Protein AF-A0A7C5WJY5-F1 (afdb_monomer_lite)

Foldseek 3Di:
DDPVVVVVVLVVQLVVLVVDDPVCSVVSVVVSVVVVVVVVVVVVVVVVVVVVVVVVVVVVVVVVVVVD

Radius of gyration: 20.58 Å; chains: 1; bounding box: 44×17×57 Å

Structure (mmCIF, N/CA/C/O backbone):
data_AF-A0A7C5WJY5-F1
#
_entry.id   AF-A0A7C5WJY5-F1
#
loop_
_atom_site.group_PDB
_atom_site.id
_atom_site.type_symbol
_atom_site.label_atom_id
_atom_site.label_alt_id
_atom_site.label_comp_id
_atom_site.label_asym_id
_atom_site.label_entity_id
_atom_site.label_seq_id
_atom_site.pdbx_PDB_ins_code
_atom_site.Cartn_x
_atom_site.Cartn_y
_atom_site.Cartn_z
_atom_site.occupancy
_atom_site.B_iso_or_equiv
_atom_site.auth_seq_id
_atom_site.auth_comp_id
_atom_site.auth_asym_id
_atom_site.auth_atom_id
_atom_site.pdbx_PDB_model_num
ATOM 1 N N . MET A 1 1 ? 13.793 -5.343 8.533 1.00 50.72 1 MET A N 1
ATOM 2 C CA . MET A 1 1 ? 12.550 -5.845 9.155 1.00 50.72 1 MET A CA 1
ATOM 3 C C . MET A 1 1 ? 11.811 -6.622 8.091 1.00 50.72 1 MET A C 1
ATOM 5 O O . MET A 1 1 ? 11.572 -6.050 7.034 1.00 50.72 1 MET A O 1
ATOM 9 N N . ASN A 1 2 ? 11.551 -7.909 8.317 1.00 73.62 2 ASN A N 1
ATOM 10 C CA . ASN A 1 2 ? 10.794 -8.721 7.368 1.00 73.62 2 ASN A CA 1
ATOM 11 C C . ASN A 1 2 ? 9.299 -8.402 7.476 1.00 73.62 2 ASN A C 1
ATOM 13 O O . ASN A 1 2 ? 8.827 -7.993 8.536 1.00 73.62 2 ASN A O 1
ATOM 17 N N . GLU A 1 3 ? 8.551 -8.628 6.393 1.00 67.06 3 GLU A N 1
ATOM 18 C CA . GLU A 1 3 ? 7.082 -8.518 6.370 1.00 67.06 3 GLU A CA 1
ATOM 19 C C . GLU A 1 3 ? 6.453 -9.279 7.544 1.00 67.06 3 GLU A C 1
ATOM 21 O O . GLU A 1 3 ? 5.579 -8.765 8.234 1.00 67.06 3 GLU A O 1
ATOM 26 N N . GLN A 1 4 ? 6.976 -10.477 7.817 1.00 75.19 4 GLN A N 1
ATOM 27 C CA . GLN A 1 4 ? 6.546 -11.320 8.925 1.00 75.19 4 GLN A CA 1
ATOM 28 C C . GLN A 1 4 ? 6.650 -10.598 10.276 1.00 75.19 4 GLN A C 1
ATOM 30 O O . GLN A 1 4 ? 5.723 -10.657 11.077 1.00 75.19 4 GLN A O 1
ATOM 35 N N . ASP A 1 5 ? 7.743 -9.868 10.515 1.00 77.88 5 ASP A N 1
ATOM 36 C CA . ASP A 1 5 ? 7.964 -9.146 11.770 1.00 77.88 5 ASP A CA 1
ATOM 37 C C . ASP A 1 5 ? 6.993 -7.972 11.915 1.00 77.88 5 ASP A C 1
ATOM 39 O O . ASP A 1 5 ? 6.503 -7.697 13.011 1.00 77.88 5 ASP A O 1
ATOM 43 N N . PHE A 1 6 ? 6.705 -7.277 10.811 1.00 77.25 6 PHE A N 1
ATOM 44 C CA . PHE A 1 6 ? 5.749 -6.172 10.793 1.00 77.25 6 PHE A CA 1
ATOM 45 C C . PHE A 1 6 ? 4.328 -6.669 11.058 1.00 77.25 6 PHE A C 1
ATOM 47 O O . PHE A 1 6 ? 3.651 -6.128 11.930 1.00 77.25 6 PHE A O 1
ATOM 54 N N . GLN A 1 7 ? 3.899 -7.728 10.367 1.00 76.81 7 GLN A N 1
ATOM 55 C CA . GLN A 1 7 ? 2.581 -8.333 10.567 1.00 76.81 7 GLN A CA 1
ATOM 56 C C . GLN A 1 7 ? 2.430 -8.891 11.987 1.00 76.81 7 GLN A C 1
ATOM 58 O O . GLN A 1 7 ? 1.396 -8.673 12.619 1.00 76.81 7 GLN A O 1
ATOM 63 N N . ASN A 1 8 ? 3.469 -9.533 12.530 1.00 82.94 8 ASN A N 1
ATOM 64 C CA . ASN A 1 8 ? 3.466 -10.039 13.902 1.00 82.94 8 ASN A CA 1
ATOM 65 C C . ASN A 1 8 ? 3.311 -8.901 14.916 1.00 82.94 8 ASN A C 1
ATOM 67 O O . ASN A 1 8 ? 2.406 -8.951 15.745 1.00 82.94 8 ASN A O 1
ATOM 71 N N . LYS A 1 9 ? 4.112 -7.833 14.803 1.00 79.69 9 LYS A N 1
ATOM 72 C CA . LYS A 1 9 ? 3.996 -6.666 15.693 1.00 79.69 9 LYS A CA 1
ATOM 73 C C . LYS A 1 9 ? 2.667 -5.938 15.541 1.00 79.69 9 LYS A C 1
ATOM 75 O O . LYS A 1 9 ? 2.122 -5.472 16.534 1.00 79.69 9 LYS A O 1
ATOM 80 N N . MET A 1 10 ? 2.132 -5.844 14.324 1.00 78.06 10 MET A N 1
ATOM 81 C CA . MET A 1 10 ? 0.823 -5.235 14.080 1.00 78.06 10 MET A CA 1
ATOM 82 C C . MET A 1 10 ? -0.291 -6.056 14.732 1.00 78.06 10 MET A C 1
ATOM 84 O O . MET A 1 10 ? -1.182 -5.498 15.364 1.00 78.06 10 MET A O 1
ATOM 88 N N . THR A 1 11 ? -0.215 -7.382 14.627 1.00 80.31 11 THR A N 1
ATOM 89 C CA . THR A 1 11 ? -1.164 -8.307 15.258 1.00 80.31 11 THR A CA 1
ATOM 90 C C . THR A 1 11 ? -1.082 -8.232 16.780 1.00 80.31 11 THR A C 1
ATOM 92 O O . THR A 1 11 ? -2.111 -8.201 17.450 1.00 80.31 11 THR A O 1
ATOM 95 N N . GLU A 1 12 ? 0.127 -8.140 17.328 1.00 82.50 12 GLU A N 1
ATOM 96 C CA . GLU A 1 12 ? 0.376 -8.003 18.764 1.00 82.50 12 GLU A CA 1
ATOM 97 C C . GLU A 1 12 ? -0.142 -6.659 19.307 1.00 82.50 12 GLU A C 1
ATOM 99 O O . GLU A 1 12 ? -0.860 -6.632 20.305 1.00 82.50 12 GLU A O 1
ATOM 104 N N . LEU A 1 13 ? 0.111 -5.555 18.593 1.00 79.00 13 LEU A N 1
ATOM 105 C CA . LEU A 1 13 ? -0.445 -4.228 18.888 1.00 79.00 13 LEU A CA 1
ATOM 106 C C . LEU A 1 13 ? -1.976 -4.220 18.830 1.00 79.00 13 LEU A C 1
ATOM 108 O O . LEU A 1 13 ? -2.624 -3.687 19.727 1.00 79.00 13 LEU A O 1
ATOM 112 N N . LEU A 1 14 ? -2.569 -4.837 17.805 1.00 75.00 14 LEU A N 1
ATOM 113 C CA . LEU A 1 14 ? -4.022 -4.991 17.693 1.00 75.00 14 LEU A CA 1
ATOM 114 C C . LEU A 1 14 ? -4.599 -5.852 18.825 1.00 75.00 14 LEU A C 1
ATOM 116 O O . LEU A 1 14 ? -5.705 -5.582 19.286 1.00 75.00 14 LEU A O 1
ATOM 120 N N . GLY A 1 15 ? -3.858 -6.861 19.288 1.00 76.94 15 GLY A N 1
ATOM 121 C CA . GLY A 1 15 ? -4.195 -7.655 20.468 1.00 76.94 15 GLY A CA 1
ATOM 122 C C . GLY A 1 15 ? -4.234 -6.804 21.735 1.00 76.94 15 GLY A C 1
ATOM 123 O O . GLY A 1 15 ? -5.247 -6.796 22.424 1.00 76.94 15 GLY A O 1
ATOM 124 N N . GLN A 1 16 ? -3.195 -6.006 21.982 1.00 72.94 16 GLN A N 1
ATOM 125 C CA . GLN A 1 16 ? -3.114 -5.115 23.148 1.00 72.94 16 GLN A CA 1
ATOM 126 C C . GLN A 1 16 ? -4.186 -4.014 23.131 1.00 72.94 16 GLN A C 1
ATOM 128 O O . GLN A 1 16 ? -4.712 -3.644 24.178 1.00 72.94 16 GLN A O 1
ATOM 133 N N . ILE A 1 17 ? -4.588 -3.530 21.949 1.00 67.75 17 ILE A N 1
ATOM 134 C CA . ILE A 1 17 ? -5.710 -2.585 21.797 1.00 67.75 17 ILE A CA 1
ATOM 135 C C . ILE A 1 17 ? -7.031 -3.196 22.293 1.00 67.75 17 ILE A C 1
ATOM 137 O O . ILE A 1 17 ? -7.890 -2.472 22.799 1.00 67.75 17 ILE A O 1
ATOM 141 N N . LYS A 1 18 ? -7.205 -4.523 22.220 1.00 66.19 18 LYS A N 1
ATOM 142 C CA . LYS A 1 18 ? -8.394 -5.193 22.768 1.00 66.19 18 LYS A CA 1
ATOM 143 C C . LYS A 1 18 ? -8.421 -5.217 24.294 1.00 66.19 18 LYS A C 1
ATOM 145 O O . LYS A 1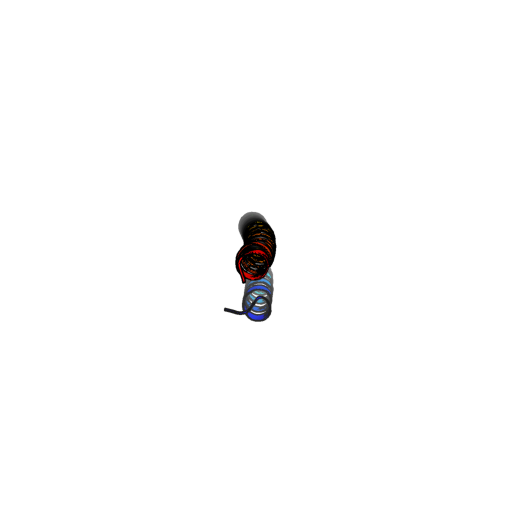 18 ? -9.501 -5.403 24.832 1.00 66.19 18 LYS A O 1
ATOM 150 N N . ASP A 1 19 ? -7.328 -4.963 24.998 1.00 69.44 19 ASP A N 1
ATOM 151 C CA . ASP A 1 19 ? -7.346 -4.901 26.468 1.00 69.44 19 ASP A CA 1
ATOM 152 C C . ASP A 1 19 ? -7.598 -3.476 26.997 1.00 69.44 19 ASP A C 1
ATOM 154 O O . ASP A 1 19 ? -7.862 -3.282 28.183 1.00 69.44 19 ASP A O 1
ATOM 158 N N . LEU A 1 20 ? -7.596 -2.471 26.113 1.00 63.44 20 LEU A N 1
ATOM 159 C CA . LEU A 1 20 ? -7.869 -1.071 26.443 1.00 63.44 20 LEU A CA 1
ATOM 160 C C . LEU A 1 20 ? -9.383 -0.756 26.502 1.00 63.44 20 LEU A C 1
ATOM 162 O O . LEU A 1 20 ? -10.185 -1.399 25.805 1.00 63.44 20 LEU A O 1
ATOM 166 N N . PRO A 1 21 ? -9.789 0.242 27.317 1.00 64.69 21 PRO A N 1
ATOM 167 C CA . 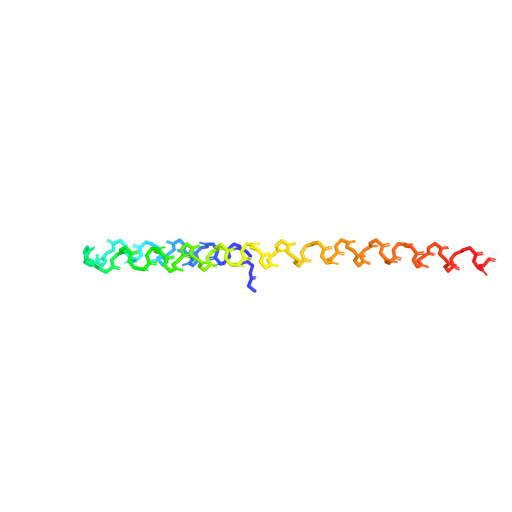PRO A 1 21 ? -11.184 0.639 27.500 1.00 64.69 21 PRO A CA 1
ATOM 168 C C . PRO A 1 21 ? -11.854 1.048 26.180 1.00 64.69 21 PRO A C 1
ATOM 170 O O . PRO A 1 21 ? -11.236 1.622 25.281 1.00 64.69 21 PRO A O 1
ATOM 173 N N . ALA A 1 22 ? -13.148 0.732 26.064 1.00 64.75 22 ALA A N 1
ATOM 174 C CA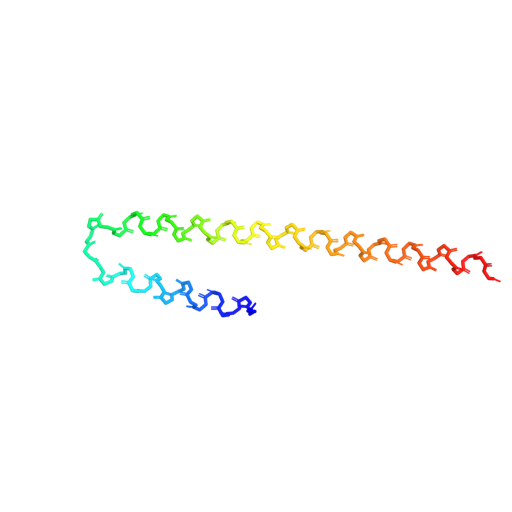 . ALA A 1 22 ? -13.909 0.780 24.812 1.00 64.75 22 ALA A CA 1
ATOM 175 C C . ALA A 1 22 ? -13.959 2.162 24.131 1.00 64.75 22 ALA A C 1
ATOM 177 O O . ALA A 1 22 ? -14.162 2.223 22.919 1.00 64.75 22 ALA A O 1
ATOM 178 N N . GLU A 1 23 ? -13.741 3.251 24.873 1.00 68.94 23 GLU A N 1
ATOM 179 C CA . GLU A 1 23 ? -13.743 4.615 24.329 1.00 68.94 23 GLU A CA 1
ATOM 180 C C . GLU A 1 23 ? -12.540 4.915 23.420 1.00 68.94 23 GLU A C 1
ATOM 182 O O . GLU A 1 23 ? -12.677 5.668 22.455 1.00 68.94 23 GLU A O 1
ATOM 187 N N . GLU A 1 24 ? -11.376 4.297 23.655 1.00 67.06 24 GLU A N 1
ATOM 188 C CA . GLU A 1 24 ? -10.153 4.584 22.883 1.00 67.06 24 GLU A CA 1
ATOM 189 C C . GLU A 1 24 ? -9.876 3.575 21.756 1.00 67.06 24 GLU A C 1
ATOM 191 O O . GLU A 1 24 ? -9.187 3.895 20.778 1.00 67.06 24 GLU A O 1
ATOM 196 N N . ARG A 1 25 ? -10.482 2.381 21.827 1.00 70.12 25 ARG A N 1
ATOM 197 C CA . ARG A 1 25 ? -10.379 1.326 20.803 1.00 70.12 25 ARG A CA 1
ATOM 198 C C . ARG A 1 25 ? -10.622 1.793 19.361 1.00 70.12 25 ARG A C 1
ATOM 200 O O . ARG A 1 25 ? -9.777 1.497 18.516 1.00 70.12 25 ARG A O 1
ATOM 207 N N . PRO A 1 26 ? -11.708 2.522 19.027 1.00 78.69 26 PRO A N 1
ATOM 208 C CA . PRO A 1 26 ? -12.001 2.840 17.627 1.00 78.69 26 PRO A CA 1
ATOM 209 C C . PRO A 1 26 ? -10.967 3.785 17.002 1.00 78.69 26 PRO A C 1
ATOM 211 O O . PRO A 1 26 ? -10.691 3.703 15.803 1.00 78.69 26 PRO A O 1
ATOM 214 N N . LYS A 1 27 ? -10.356 4.670 17.799 1.00 79.12 27 LYS A N 1
ATOM 215 C CA . LYS A 1 27 ? -9.320 5.594 17.321 1.00 79.12 27 LYS A CA 1
ATOM 216 C C . LYS A 1 27 ? -8.020 4.850 17.016 1.00 79.12 27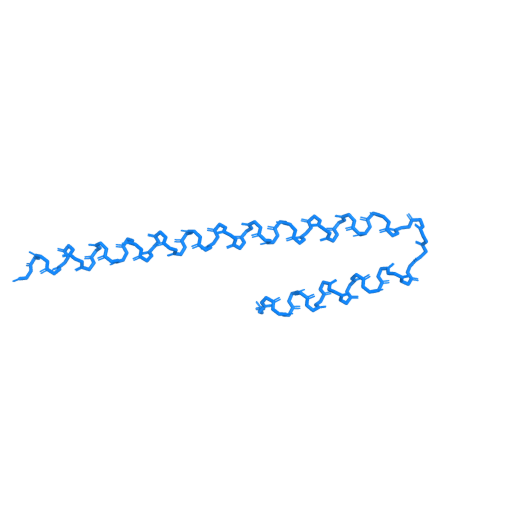 LYS A C 1
ATOM 218 O O . 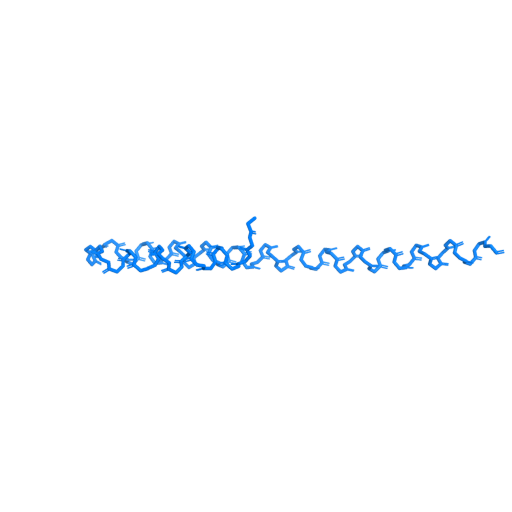LYS A 1 27 ? -7.411 5.098 15.976 1.00 79.12 27 LYS A O 1
ATOM 223 N N . LEU A 1 28 ? -7.630 3.920 17.888 1.00 77.56 28 LEU A N 1
ATOM 224 C CA . LEU A 1 28 ? -6.423 3.108 17.725 1.00 77.56 28 LEU A CA 1
ATOM 225 C C . LEU A 1 28 ? -6.563 2.080 16.596 1.00 77.56 28 LEU A C 1
ATOM 227 O O . LEU A 1 28 ? -5.659 1.969 15.771 1.00 77.56 28 LEU A O 1
ATOM 231 N N . GLU A 1 29 ? -7.710 1.405 16.477 1.00 79.94 29 GLU A N 1
ATOM 232 C CA . GLU A 1 29 ? -7.986 0.515 15.339 1.00 79.94 29 GLU A CA 1
ATOM 233 C C . GLU A 1 29 ? -7.922 1.260 14.005 1.00 79.94 29 GLU A C 1
ATOM 235 O O . GLU A 1 29 ? -7.351 0.757 13.035 1.00 79.94 29 GLU A O 1
ATOM 240 N N . ARG A 1 30 ? -8.481 2.474 13.944 1.00 84.06 30 ARG A N 1
ATOM 241 C CA . ARG A 1 30 ? -8.430 3.298 12.735 1.00 84.06 30 ARG A CA 1
ATOM 242 C C . ARG A 1 30 ? -6.991 3.662 12.372 1.00 84.06 30 ARG A C 1
ATOM 244 O O . ARG A 1 30 ? -6.622 3.532 11.208 1.00 84.06 30 ARG A O 1
ATOM 251 N N . LEU A 1 31 ? -6.179 4.057 13.354 1.00 82.00 31 LEU A N 1
ATOM 252 C CA . LEU A 1 31 ? -4.771 4.399 13.142 1.00 82.00 31 LEU A CA 1
ATOM 253 C C . LEU A 1 31 ? -3.947 3.186 12.673 1.00 82.00 31 LEU A C 1
ATOM 255 O O . LEU A 1 31 ? -3.122 3.306 11.764 1.00 82.00 31 LEU A O 1
ATOM 259 N N . ALA A 1 32 ? -4.196 2.010 13.257 1.00 81.75 32 ALA A N 1
ATOM 260 C CA . ALA A 1 32 ? -3.537 0.760 12.886 1.00 81.75 32 ALA A CA 1
ATOM 261 C C . ALA A 1 32 ? -3.881 0.349 11.446 1.00 81.75 32 ALA A C 1
ATOM 263 O O . ALA A 1 32 ? -2.979 0.093 10.646 1.00 81.75 32 ALA A O 1
ATOM 264 N N . ARG A 1 33 ? -5.169 0.382 11.074 1.00 83.75 33 ARG A N 1
ATOM 265 C CA . ARG A 1 33 ? -5.618 0.105 9.696 1.00 83.75 33 ARG A CA 1
ATOM 266 C C . ARG A 1 33 ? -5.038 1.094 8.691 1.00 83.75 33 ARG A C 1
ATOM 268 O O . ARG A 1 33 ? -4.626 0.699 7.603 1.00 83.75 33 ARG A O 1
ATOM 275 N N . GLU A 1 34 ? -4.989 2.377 9.040 1.00 87.06 34 GLU A N 1
ATOM 276 C CA . GLU A 1 34 ? -4.422 3.402 8.163 1.00 87.06 34 GLU A CA 1
ATOM 277 C C . GLU A 1 34 ? -2.917 3.188 7.951 1.00 87.06 34 GLU A C 1
ATOM 279 O O . GLU A 1 34 ? -2.425 3.278 6.826 1.00 87.06 34 GLU A O 1
ATOM 284 N N . THR A 1 35 ? -2.194 2.825 9.011 1.00 85.00 35 THR A N 1
ATOM 285 C CA . THR A 1 35 ? -0.760 2.513 8.949 1.00 85.00 35 THR A CA 1
ATOM 286 C C . THR A 1 35 ? -0.492 1.266 8.109 1.00 85.00 35 THR A C 1
ATOM 288 O O . THR A 1 35 ? 0.395 1.291 7.256 1.00 85.00 35 THR A O 1
ATOM 291 N N . GLN A 1 36 ? -1.284 0.205 8.285 1.00 83.50 36 GLN A N 1
ATOM 292 C CA . GLN A 1 36 ? -1.193 -1.016 7.480 1.00 83.50 36 GLN A CA 1
ATOM 293 C C . GLN A 1 36 ? -1.417 -0.715 5.990 1.00 83.50 36 GLN A C 1
ATOM 295 O O . GLN A 1 36 ? -0.586 -1.073 5.160 1.00 83.50 36 GLN A O 1
ATOM 300 N N . SER A 1 37 ? -2.472 0.038 5.661 1.00 88.06 37 SER A N 1
ATOM 301 C CA . SER A 1 37 ? -2.798 0.438 4.284 1.00 88.06 37 SER A CA 1
ATOM 302 C C . SER A 1 37 ? -1.699 1.287 3.635 1.00 88.06 37 SER A C 1
ATOM 304 O O . SER A 1 37 ? -1.334 1.072 2.477 1.00 88.06 37 SER A O 1
ATOM 306 N N . ARG A 1 38 ? -1.112 2.236 4.378 1.00 85.56 38 ARG A N 1
ATOM 307 C CA . ARG A 1 38 ? 0.028 3.033 3.892 1.00 85.56 38 ARG A CA 1
ATOM 308 C C . ARG A 1 38 ? 1.252 2.161 3.621 1.00 85.56 38 ARG A C 1
ATOM 310 O O . ARG A 1 38 ? 1.906 2.351 2.597 1.00 85.56 38 ARG A O 1
ATOM 317 N N . HIS A 1 39 ? 1.546 1.211 4.508 1.00 86.25 39 HIS A N 1
ATOM 318 C CA . HIS A 1 39 ? 2.673 0.297 4.342 1.00 86.25 39 HIS A CA 1
ATOM 319 C C . HIS A 1 39 ? 2.496 -0.599 3.110 1.00 86.25 39 HIS A C 1
ATOM 321 O O . HIS A 1 39 ? 3.412 -0.731 2.301 1.00 86.25 39 HIS A O 1
ATOM 327 N N . GLU A 1 40 ? 1.293 -1.133 2.913 1.00 87.19 40 GLU A N 1
ATOM 328 C CA . GLU A 1 40 ? 0.952 -1.980 1.771 1.00 87.19 40 GLU A CA 1
ATOM 329 C C . GLU A 1 40 ? 1.055 -1.225 0.437 1.00 87.19 40 GLU A C 1
ATOM 331 O O . GLU A 1 40 ? 1.650 -1.725 -0.519 1.00 87.19 40 GLU A O 1
ATOM 336 N N . ARG A 1 41 ? 0.578 0.028 0.382 1.00 88.12 41 ARG A N 1
ATOM 337 C CA . ARG A 1 41 ? 0.758 0.898 -0.795 1.00 88.12 41 ARG A CA 1
ATOM 338 C C . ARG A 1 41 ? 2.226 1.164 -1.095 1.00 88.12 41 ARG A C 1
ATOM 340 O O . ARG A 1 41 ? 2.641 1.035 -2.241 1.00 88.12 41 ARG A O 1
ATOM 347 N N . MET A 1 42 ? 3.008 1.510 -0.075 1.00 86.31 42 MET A N 1
ATOM 348 C CA . MET A 1 42 ? 4.437 1.775 -0.234 1.00 86.31 42 MET A CA 1
ATOM 349 C C . MET A 1 42 ? 5.173 0.539 -0.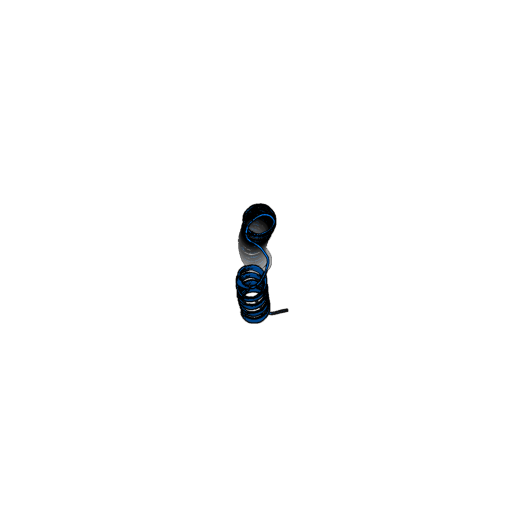762 1.00 86.31 42 MET A C 1
ATOM 351 O O . MET A 1 42 ? 5.976 0.653 -1.685 1.00 86.31 42 MET A O 1
ATOM 355 N N . LYS A 1 43 ? 4.847 -0.647 -0.237 1.00 84.50 43 LYS A N 1
ATOM 356 C CA . LYS A 1 43 ? 5.386 -1.922 -0.716 1.00 84.50 43 LYS A CA 1
ATOM 357 C C . LYS A 1 43 ? 5.031 -2.180 -2.178 1.00 84.50 43 LYS A C 1
ATOM 359 O O . LYS A 1 43 ? 5.907 -2.563 -2.946 1.00 84.50 43 LYS A O 1
ATOM 364 N N . LYS A 1 44 ? 3.776 -1.942 -2.569 1.00 89.50 44 LYS A N 1
ATOM 365 C CA . LYS A 1 44 ? 3.334 -2.096 -3.960 1.00 89.50 44 LYS A CA 1
ATOM 366 C C . LYS A 1 44 ? 4.143 -1.204 -4.905 1.00 89.50 44 LYS A C 1
ATOM 368 O O . LYS A 1 44 ? 4.680 -1.699 -5.887 1.00 89.50 44 LYS A O 1
ATOM 373 N N . THR A 1 45 ? 4.303 0.074 -4.565 1.00 86.75 45 THR A N 1
ATOM 374 C CA . THR A 1 45 ? 5.091 1.022 -5.368 1.00 86.75 45 THR A CA 1
ATOM 375 C C . THR A 1 45 ? 6.563 0.617 -5.466 1.00 86.75 45 THR A C 1
ATOM 377 O O . THR A 1 45 ? 7.158 0.723 -6.533 1.00 86.75 45 THR A O 1
ATOM 380 N N . LEU A 1 46 ? 7.156 0.115 -4.379 1.00 89.12 46 LEU A N 1
ATOM 381 C CA . LEU A 1 46 ? 8.520 -0.426 -4.391 1.00 89.12 46 LEU A CA 1
ATOM 382 C C . LEU A 1 46 ? 8.655 -1.653 -5.302 1.00 89.12 46 LEU A C 1
ATOM 384 O O . LEU A 1 46 ? 9.646 -1.751 -6.021 1.00 89.12 46 LEU A O 1
ATOM 388 N N . GLY A 1 47 ? 7.666 -2.551 -5.300 1.00 89.56 47 GLY A N 1
ATOM 389 C CA . GLY A 1 47 ? 7.629 -3.709 -6.197 1.00 89.56 47 GLY A CA 1
ATOM 390 C C . GLY A 1 47 ? 7.556 -3.306 -7.671 1.00 89.56 47 GLY A C 1
ATOM 391 O O . GLY A 1 47 ? 8.364 -3.765 -8.471 1.00 89.56 47 GLY A O 1
ATOM 392 N N . GLU A 1 48 ? 6.665 -2.375 -8.017 1.00 90.56 48 GLU A N 1
ATOM 393 C CA . GLU A 1 48 ? 6.531 -1.847 -9.386 1.00 90.56 48 GLU A CA 1
ATOM 394 C C . GLU A 1 48 ? 7.822 -1.155 -9.869 1.00 90.56 48 GLU A C 1
ATOM 396 O O . GLU A 1 48 ? 8.235 -1.297 -11.024 1.00 90.56 48 GLU A O 1
ATOM 401 N N . LEU A 1 49 ? 8.506 -0.431 -8.976 1.00 90.94 49 LEU A N 1
ATOM 402 C CA . LEU A 1 49 ? 9.816 0.168 -9.248 1.00 90.94 49 LEU A CA 1
ATOM 403 C C . LEU A 1 49 ? 10.901 -0.888 -9.470 1.00 90.94 49 LEU A C 1
ATOM 405 O O . LEU A 1 49 ? 11.710 -0.736 -10.385 1.00 90.94 49 LEU A O 1
ATOM 409 N N . GLN A 1 50 ? 10.926 -1.947 -8.656 1.00 89.25 50 GLN A N 1
ATOM 410 C CA . GLN A 1 50 ? 11.862 -3.058 -8.840 1.00 89.25 50 GLN A CA 1
ATOM 411 C C . GLN A 1 50 ? 11.652 -3.751 -10.186 1.00 89.25 50 GLN A C 1
ATOM 413 O O . GLN A 1 50 ? 12.624 -3.931 -10.914 1.00 89.25 50 GLN A O 1
ATOM 418 N N . GLU A 1 51 ? 10.409 -4.051 -10.564 1.00 89.31 51 GLU A N 1
ATOM 419 C CA . GLU A 1 51 ? 10.094 -4.631 -11.876 1.00 89.31 51 GLU A CA 1
ATOM 420 C C . GLU A 1 51 ? 10.524 -3.712 -13.023 1.00 89.31 51 GLU A C 1
ATOM 422 O O . GLU A 1 51 ? 11.139 -4.163 -13.988 1.00 89.31 51 GLU A O 1
ATOM 427 N N . SER A 1 52 ? 10.279 -2.405 -12.897 1.00 90.31 52 SER A N 1
ATOM 428 C CA . SER A 1 52 ? 10.698 -1.419 -13.899 1.00 90.31 52 SER A CA 1
ATOM 429 C C . SER A 1 52 ? 12.223 -1.362 -14.050 1.00 90.31 52 SER A C 1
ATOM 431 O O . SER A 1 52 ? 12.739 -1.256 -15.165 1.00 90.31 52 SER A O 1
ATOM 433 N N . LEU A 1 53 ? 12.963 -1.457 -12.942 1.00 91.25 53 LEU A N 1
ATOM 434 C CA . LEU A 1 53 ? 14.425 -1.515 -12.955 1.00 91.25 53 LEU A CA 1
ATOM 435 C C . LEU A 1 53 ? 14.947 -2.831 -13.536 1.00 91.25 53 LEU A C 1
ATOM 437 O O . LEU A 1 53 ? 15.930 -2.814 -14.276 1.00 91.25 53 LEU A O 1
ATOM 441 N N . ASP A 1 54 ? 14.303 -3.959 -13.246 1.00 90.50 54 ASP A N 1
ATOM 442 C CA . ASP A 1 54 ? 14.663 -5.251 -13.830 1.00 90.50 54 ASP A CA 1
ATOM 443 C C . ASP A 1 54 ? 14.406 -5.281 -15.340 1.00 90.50 54 ASP A C 1
ATOM 445 O O . ASP A 1 54 ? 15.269 -5.740 -16.095 1.00 90.50 54 ASP A O 1
ATOM 449 N N . GLN A 1 55 ? 13.283 -4.715 -15.788 1.00 88.75 55 GLN A N 1
ATOM 450 C CA . GLN A 1 55 ? 12.971 -4.501 -17.201 1.00 88.75 55 GLN A CA 1
ATOM 451 C C . GLN A 1 55 ? 14.060 -3.650 -17.866 1.00 88.75 55 GLN A C 1
ATOM 453 O O . GLN A 1 55 ? 14.604 -4.029 -18.903 1.00 88.75 55 GLN A O 1
ATOM 458 N N . LEU A 1 56 ? 14.428 -2.520 -17.251 1.00 88.38 56 LEU A N 1
ATOM 459 C CA . LEU A 1 56 ? 15.484 -1.643 -17.757 1.00 88.38 56 LEU A CA 1
ATOM 460 C C . LEU A 1 56 ? 16.830 -2.370 -17.827 1.00 88.38 56 LEU A C 1
ATOM 462 O O . LEU A 1 56 ? 17.527 -2.284 -18.835 1.00 88.38 56 LEU A O 1
ATOM 466 N N . ARG A 1 57 ? 17.186 -3.127 -16.786 1.00 89.12 57 ARG A N 1
ATOM 467 C CA . ARG A 1 57 ? 18.418 -3.922 -16.742 1.00 89.12 57 ARG A CA 1
ATOM 468 C C . ARG A 1 57 ? 18.463 -4.944 -17.874 1.00 89.12 57 ARG A C 1
ATOM 470 O O . ARG A 1 57 ? 19.522 -5.137 -18.467 1.00 89.12 57 ARG A O 1
ATOM 477 N N . LEU A 1 58 ? 17.345 -5.608 -18.160 1.00 87.56 58 LEU A N 1
ATOM 478 C CA . LEU A 1 58 ? 17.238 -6.568 -19.255 1.00 87.56 58 LEU A CA 1
ATOM 479 C C . LEU A 1 58 ? 17.461 -5.874 -20.605 1.00 87.56 58 LEU A C 1
ATOM 481 O O . LEU A 1 58 ? 18.287 -6.322 -21.393 1.00 87.56 58 LEU A O 1
ATOM 485 N N . THR A 1 59 ? 16.791 -4.742 -20.827 1.00 85.62 59 THR A N 1
ATOM 486 C CA . THR A 1 59 ? 16.934 -3.931 -22.044 1.00 85.62 59 THR A CA 1
ATOM 487 C C . THR A 1 59 ? 18.371 -3.457 -22.247 1.00 85.62 59 THR A C 1
ATOM 489 O O . THR A 1 59 ? 18.898 -3.565 -23.349 1.00 85.62 59 THR A O 1
ATOM 492 N N . VAL A 1 60 ? 19.041 -2.990 -21.187 1.00 88.06 60 VAL A N 1
ATOM 493 C CA . VAL A 1 60 ? 20.455 -2.584 -21.252 1.00 88.06 60 VAL A CA 1
ATOM 494 C C . VAL A 1 60 ? 21.359 -3.773 -21.576 1.00 88.06 60 VAL A C 1
ATOM 496 O O . VAL A 1 60 ? 22.262 -3.628 -22.392 1.00 88.06 60 VAL A O 1
ATOM 499 N N . LYS A 1 61 ? 21.115 -4.955 -20.991 1.00 85.69 61 LYS A N 1
ATOM 500 C CA . LYS A 1 61 ? 21.873 -6.166 -21.342 1.00 85.69 61 LYS A CA 1
ATOM 501 C C . LYS A 1 61 ? 21.753 -6.500 -22.827 1.00 85.69 61 LYS A C 1
ATOM 503 O O . LYS A 1 61 ? 22.773 -6.794 -23.430 1.00 85.69 61 LYS A O 1
ATOM 508 N N . TYR A 1 62 ? 20.555 -6.420 -23.406 1.00 84.50 62 TYR A N 1
ATOM 509 C CA . TYR A 1 62 ? 20.367 -6.652 -24.842 1.00 84.50 62 TYR A CA 1
ATOM 510 C C . TYR A 1 62 ? 21.060 -5.591 -25.703 1.00 84.50 62 TYR A C 1
ATOM 512 O O . TYR A 1 62 ? 21.747 -5.947 -26.649 1.00 84.50 62 TYR A O 1
ATOM 520 N N . LEU A 1 63 ? 20.966 -4.311 -25.332 1.00 79.88 63 LEU A N 1
ATOM 521 C CA . LEU A 1 63 ? 21.649 -3.217 -26.036 1.00 79.88 63 LEU A CA 1
ATOM 522 C C . LEU A 1 63 ? 23.172 -3.376 -26.060 1.00 79.88 63 LEU A C 1
ATOM 524 O O . LEU A 1 63 ? 23.801 -3.079 -27.067 1.00 79.88 63 LEU A O 1
ATOM 528 N N . VAL A 1 64 ? 23.763 -3.813 -24.947 1.00 76.69 64 VAL A N 1
ATOM 529 C CA . VAL A 1 64 ? 25.210 -4.049 -24.862 1.00 76.69 64 VAL A CA 1
ATOM 530 C C . VAL A 1 64 ? 25.613 -5.302 -25.645 1.00 76.69 64 VAL A C 1
ATOM 532 O O . VAL A 1 64 ? 26.680 -5.306 -26.242 1.00 76.69 64 VAL A O 1
ATOM 535 N N . PHE A 1 65 ? 24.766 -6.335 -25.680 1.00 68.25 65 PHE A N 1
ATOM 536 C CA . PHE A 1 65 ? 25.041 -7.580 -26.405 1.00 68.25 65 PHE A CA 1
ATOM 537 C C . PHE A 1 65 ? 24.896 -7.439 -27.930 1.00 68.25 65 PHE A C 1
ATOM 539 O O . PHE A 1 65 ? 25.614 -8.104 -28.659 1.00 68.25 65 PHE A O 1
ATOM 546 N N . ASP A 1 66 ? 24.014 -6.559 -28.417 1.00 67.75 66 ASP A N 1
ATOM 547 C CA . ASP A 1 66 ? 23.904 -6.221 -29.850 1.00 67.75 66 ASP A CA 1
ATOM 548 C C . ASP A 1 66 ? 25.103 -5.392 -30.371 1.00 67.75 66 ASP A C 1
ATOM 550 O O . ASP A 1 66 ? 25.217 -5.161 -31.576 1.00 67.75 66 ASP A O 1
ATOM 554 N N . LEU A 1 67 ? 25.974 -4.903 -29.477 1.00 59.91 67 LEU A N 1
ATOM 555 C CA . LEU A 1 67 ? 27.149 -4.083 -29.801 1.00 59.91 67 LEU A CA 1
ATOM 556 C C . LEU A 1 67 ? 28.478 -4.873 -29.858 1.00 59.91 67 LEU A C 1
ATOM 558 O O . LEU A 1 67 ? 29.491 -4.270 -30.221 1.00 59.91 67 LEU A O 1
ATOM 562 N N . GLU A 1 68 ? 28.489 -6.174 -29.533 1.00 52.94 68 GLU A N 1
ATOM 563 C CA . GLU A 1 68 ? 29.628 -7.109 -29.702 1.00 52.94 68 GLU A CA 1
ATOM 564 C C . GLU A 1 68 ? 29.434 -8.037 -30.913 1.00 52.94 68 GLU A C 1
ATOM 566 O O . GLU A 1 68 ? 30.445 -8.303 -31.606 1.00 52.94 68 GLU A O 1
#

Secondary structure (DSSP, 8-state):
--HHHHHHHHHHHHHHHTTS-TTTHHHHHHHHHHHHHHHHHHHHHHHHHHHHHHHHHHHHHHHHHTT-

Sequence (68 aa):
MNEQDFQNKMTELLGQIKDLPAEERPKLERLARETQSRHERMKKTLGELQESLDQLRLTVKYLVFDLE

pLDDT: mean 79.51, std 9.51, range [50.72, 91.25]